Protein AF-A0A6A5SCY0-F1 (afdb_monomer_lite)

Radius of gyration: 41.81 Å; chains: 1; bounding box: 75×31×118 Å

Secondary structure (DSSP, 8-state):
-----PPPPPTTSTTHHHHHHHHHHHHHHTT-HHHHTT----HHHHHHHHHHHHHHHHHHHHHHHHHHHHHHHHHHHHHHHS-HHHHHTTTTS-HHHHHHHHHHHHHHHHHHHHHHHHHHHHHHHHTT-SSHHHHHHHHHHHHHHHTTS-----GGGG--

pLDDT: mean 72.51, std 15.25, range [34.34, 92.69]

Sequence (160 aa):
TDISAVPQLSKDGSNLWRWENAFKLYAQANAFDQILRGIWESITRILQDNDQTEREYARNNKEYQQWQAAEAALKLAILNTVPKDLYEGIMELSVADQFISVLSRFRDQGVTEECTVWANFFKLRASHCVTTATFTDQFKAGLAKVDKMECMMSAKCKVY

Organism: NCBI:txid706981

Structure (mmCIF, N/CA/C/O backbone):
data_AF-A0A6A5SCY0-F1
#
_entry.id   AF-A0A6A5SCY0-F1
#
loop_
_atom_site.group_PDB
_atom_site.id
_atom_site.type_symbol
_atom_site.label_atom_id
_atom_site.label_alt_id
_atom_site.label_comp_id
_atom_site.label_asym_id
_atom_site.label_entity_id
_atom_site.label_seq_id
_atom_site.pdbx_PDB_ins_code
_atom_site.Cartn_x
_atom_site.Cartn_y
_atom_site.Cartn_z
_atom_site.occupancy
_atom_site.B_iso_or_equiv
_atom_site.auth_seq_id
_atom_site.auth_comp_id
_atom_site.auth_asym_id
_atom_site.auth_atom_id
_atom_site.pdbx_PDB_model_num
ATOM 1 N N . THR A 1 1 ? 21.317 7.532 -61.728 1.00 39.16 1 THR A N 1
ATOM 2 C CA . THR A 1 1 ? 21.920 8.851 -61.454 1.00 39.16 1 THR A CA 1
ATOM 3 C C . THR A 1 1 ? 22.951 8.656 -60.364 1.00 39.16 1 THR A C 1
ATOM 5 O O . THR A 1 1 ? 22.674 7.893 -59.451 1.00 39.16 1 THR A O 1
ATOM 8 N N . ASP A 1 2 ? 24.143 9.212 -60.557 1.00 39.66 2 ASP A N 1
ATOM 9 C CA . ASP A 1 2 ? 25.412 8.965 -59.853 1.00 39.66 2 ASP A CA 1
ATOM 10 C C . ASP A 1 2 ? 25.374 8.560 -58.367 1.00 39.66 2 ASP A C 1
ATOM 12 O O . ASP A 1 2 ? 24.825 9.268 -57.530 1.00 39.66 2 ASP A O 1
ATOM 16 N N . ILE A 1 3 ? 26.109 7.492 -58.030 1.00 51.41 3 ILE A N 1
ATOM 17 C CA . ILE A 1 3 ? 26.533 7.132 -56.655 1.00 51.41 3 ILE A CA 1
ATOM 18 C C . ILE A 1 3 ? 27.881 7.827 -56.316 1.00 51.41 3 ILE A C 1
ATOM 20 O O . ILE A 1 3 ? 28.574 7.498 -55.360 1.00 51.41 3 ILE A O 1
ATOM 24 N N . SER A 1 4 ? 28.314 8.798 -57.117 1.00 49.72 4 SER A N 1
ATOM 25 C CA . SER A 1 4 ? 29.728 9.158 -57.235 1.00 49.72 4 SER A CA 1
ATOM 26 C C . SER A 1 4 ? 30.008 10.596 -56.811 1.00 49.72 4 SER A C 1
ATOM 28 O O . SER A 1 4 ? 30.142 11.489 -57.641 1.00 49.72 4 SER A O 1
ATOM 30 N N . ALA A 1 5 ? 30.114 10.810 -55.502 1.00 56.22 5 ALA A N 1
ATOM 31 C CA . ALA A 1 5 ? 31.170 11.642 -54.922 1.00 56.22 5 ALA A CA 1
ATOM 32 C C . ALA A 1 5 ? 31.080 11.556 -53.396 1.00 56.22 5 ALA A C 1
ATOM 34 O O . ALA A 1 5 ? 30.562 12.456 -52.735 1.00 56.22 5 ALA A O 1
ATOM 35 N N . VAL A 1 6 ? 31.607 10.474 -52.815 1.00 57.38 6 VAL A N 1
ATOM 36 C CA . VAL A 1 6 ? 32.004 10.529 -51.402 1.00 57.38 6 VAL A CA 1
ATOM 37 C C . VAL A 1 6 ? 33.051 11.648 -51.309 1.00 57.38 6 VAL A C 1
ATOM 39 O O . VAL A 1 6 ? 34.074 11.559 -51.996 1.00 57.38 6 VAL A O 1
ATOM 42 N N . PRO A 1 7 ? 32.805 12.737 -50.555 1.00 61.31 7 PRO A N 1
ATOM 43 C CA . PRO A 1 7 ? 33.731 13.861 -50.504 1.00 61.31 7 PRO A CA 1
ATOM 44 C C . PRO A 1 7 ? 35.105 13.368 -50.048 1.00 61.31 7 PRO A C 1
ATOM 46 O O . PRO A 1 7 ? 35.170 12.594 -49.100 1.00 61.31 7 PRO A O 1
ATOM 49 N N . GLN A 1 8 ? 36.205 13.806 -50.676 1.00 73.81 8 GLN A N 1
ATOM 50 C CA . GLN A 1 8 ? 37.539 13.445 -50.181 1.00 73.81 8 GLN A CA 1
ATOM 51 C C . GLN A 1 8 ? 37.675 13.871 -48.716 1.00 73.81 8 GLN A C 1
ATOM 53 O O . GLN A 1 8 ? 37.519 15.053 -48.389 1.00 73.81 8 GLN A O 1
ATOM 58 N N . LEU A 1 9 ? 37.927 12.886 -47.857 1.00 82.00 9 LEU A N 1
ATOM 59 C CA . LEU A 1 9 ? 37.998 13.017 -46.410 1.00 82.00 9 LEU A CA 1
ATOM 60 C C . LEU A 1 9 ? 39.452 13.248 -45.998 1.00 82.00 9 LEU A C 1
ATOM 62 O O . LEU A 1 9 ? 40.335 12.472 -46.366 1.00 82.00 9 LEU A O 1
ATOM 66 N N . SER A 1 10 ? 39.708 14.327 -45.260 1.00 84.50 10 SER A N 1
ATOM 67 C CA . SER A 1 10 ? 41.058 14.663 -44.827 1.00 84.50 10 SER A CA 1
ATOM 68 C C . SER A 1 10 ? 41.322 14.050 -43.459 1.00 84.50 10 SER A C 1
ATOM 70 O O . SER A 1 10 ? 40.508 14.185 -42.544 1.00 84.50 10 SER A O 1
ATOM 72 N N . LYS A 1 11 ? 42.457 13.360 -43.318 1.00 82.44 11 LYS A N 1
ATOM 73 C CA . LYS A 1 11 ? 42.832 12.649 -42.082 1.00 82.44 11 LYS A CA 1
ATOM 74 C C . LYS A 1 11 ? 43.223 13.587 -40.939 1.00 82.44 11 LYS A C 1
ATOM 76 O O . LYS A 1 11 ? 43.222 13.166 -39.791 1.00 82.44 11 LYS A O 1
ATOM 81 N N . ASP A 1 12 ? 43.549 14.835 -41.255 1.00 86.44 12 ASP A N 1
ATOM 82 C CA . ASP A 1 12 ? 43.871 15.888 -40.287 1.00 86.44 12 ASP A CA 1
ATOM 83 C C . ASP A 1 12 ? 42.621 16.532 -39.653 1.00 86.44 12 ASP A C 1
ATOM 85 O O . ASP A 1 12 ? 42.746 17.406 -38.802 1.00 86.44 12 ASP A O 1
ATOM 89 N N . GLY A 1 13 ? 41.413 16.122 -40.067 1.00 75.75 13 GLY A N 1
ATOM 90 C CA . GLY A 1 13 ? 40.151 16.644 -39.538 1.00 75.75 13 GLY A CA 1
ATOM 91 C C . GLY A 1 13 ? 39.772 18.042 -40.038 1.00 75.75 13 GLY A C 1
ATOM 92 O O . GLY A 1 13 ? 38.724 18.558 -39.650 1.00 75.75 13 GLY A O 1
ATOM 93 N N . SER A 1 14 ? 40.556 18.639 -40.944 1.00 85.25 14 SER A N 1
ATOM 94 C CA . SER A 1 14 ? 40.324 19.988 -41.494 1.00 85.25 14 SER A CA 1
ATOM 95 C C . SER A 1 14 ? 38.981 20.143 -42.222 1.00 85.25 14 SER A C 1
ATOM 97 O O . SER A 1 14 ? 38.486 21.254 -42.407 1.00 85.25 14 SER A O 1
ATOM 99 N N . ASN A 1 15 ? 38.351 19.031 -42.610 1.00 87.06 15 ASN A N 1
ATOM 100 C CA . ASN A 1 15 ? 37.057 18.993 -43.279 1.00 87.06 15 ASN A CA 1
ATOM 101 C C . ASN A 1 15 ? 35.981 18.231 -42.484 1.00 87.06 15 ASN A C 1
ATOM 103 O O . ASN A 1 15 ? 35.222 17.449 -43.055 1.00 87.06 15 ASN A O 1
ATOM 107 N N . LEU A 1 16 ? 35.884 18.493 -41.176 1.00 84.06 16 LEU A N 1
ATOM 108 C CA . LEU A 1 16 ? 34.913 17.884 -40.252 1.00 84.06 16 LEU A CA 1
ATOM 109 C C . LEU A 1 16 ? 33.471 17.816 -40.795 1.00 84.06 16 LEU A C 1
ATOM 111 O O . LEU A 1 16 ? 32.831 16.774 -40.705 1.00 84.06 16 LEU A O 1
ATOM 115 N N . TRP A 1 17 ? 32.971 18.882 -41.428 1.00 83.62 17 TRP A N 1
ATOM 116 C CA . TRP A 1 17 ? 31.617 18.900 -42.004 1.00 83.62 17 TRP A CA 1
ATOM 117 C C . TRP A 1 17 ? 31.421 17.857 -43.124 1.00 83.62 17 TRP A C 1
ATOM 119 O O . TRP A 1 17 ? 30.324 17.327 -43.301 1.00 83.62 17 TRP A O 1
ATOM 129 N N . ARG A 1 18 ? 32.483 17.527 -43.880 1.00 85.19 18 ARG A N 1
ATOM 130 C CA . ARG A 1 18 ? 32.457 16.460 -44.897 1.00 85.19 18 ARG A CA 1
ATOM 131 C C . ARG A 1 18 ? 32.403 15.085 -44.247 1.00 85.19 18 ARG A C 1
ATOM 133 O O . ARG A 1 18 ? 31.678 14.228 -44.741 1.00 85.19 18 ARG A O 1
ATOM 140 N N . TRP A 1 19 ? 33.130 14.897 -43.146 1.00 86.31 19 TRP A N 1
ATOM 141 C CA . TRP A 1 19 ? 33.067 13.677 -42.342 1.00 86.31 19 TRP A CA 1
ATOM 142 C C . TRP A 1 19 ? 31.669 13.461 -41.761 1.00 86.31 19 TRP A C 1
ATOM 144 O O . TRP A 1 19 ? 31.101 12.387 -41.931 1.00 86.31 19 TRP A O 1
ATOM 154 N N . GLU A 1 20 ? 31.077 14.491 -41.154 1.00 86.56 20 GLU A N 1
ATOM 155 C CA . GLU A 1 20 ? 29.721 14.421 -40.599 1.00 86.56 20 GLU A CA 1
ATOM 156 C C . GLU A 1 20 ? 28.682 14.052 -41.671 1.00 86.56 20 GLU A C 1
ATOM 158 O O . GLU A 1 20 ? 27.877 13.138 -41.475 1.00 86.56 20 GLU A O 1
ATOM 163 N N . ASN A 1 21 ? 28.734 14.705 -42.838 1.00 86.06 21 ASN A N 1
ATOM 164 C CA . ASN A 1 21 ? 27.844 14.390 -43.957 1.00 86.06 21 ASN A CA 1
ATOM 165 C C . ASN A 1 21 ? 28.065 12.975 -44.507 1.00 86.06 21 ASN A C 1
ATOM 167 O O . ASN A 1 21 ? 27.091 12.290 -44.813 1.00 86.06 21 ASN A O 1
ATOM 171 N N . ALA A 1 22 ? 29.315 12.511 -44.605 1.00 86.62 22 ALA A N 1
ATOM 172 C CA . ALA A 1 22 ? 29.618 11.155 -45.055 1.00 86.62 22 ALA A CA 1
ATOM 173 C C . ALA A 1 22 ? 29.040 10.095 -44.103 1.00 86.62 22 ALA A C 1
ATOM 175 O O . ALA A 1 22 ? 28.409 9.145 -44.565 1.00 86.62 22 ALA A O 1
ATOM 176 N N . PHE A 1 23 ? 29.174 10.281 -42.783 1.00 87.94 23 PHE A N 1
ATOM 177 C CA . PHE A 1 23 ? 28.575 9.379 -41.796 1.00 87.94 23 PHE A CA 1
ATOM 178 C C . PHE A 1 23 ? 27.045 9.390 -41.852 1.00 87.94 23 PHE A C 1
ATOM 180 O O . PHE A 1 23 ? 26.433 8.323 -41.825 1.00 87.94 23 PHE A O 1
ATOM 187 N N . LYS A 1 24 ? 26.420 10.567 -41.994 1.00 87.00 24 LYS A N 1
ATOM 188 C CA . LYS A 1 24 ? 24.960 10.689 -42.148 1.00 87.00 24 LYS A CA 1
ATOM 189 C C . LYS A 1 24 ? 24.454 9.967 -43.397 1.00 87.00 24 LYS A C 1
ATOM 191 O O . LYS A 1 24 ? 23.508 9.191 -43.292 1.00 87.00 24 LYS A O 1
ATOM 196 N N . LEU A 1 25 ? 25.098 10.170 -44.548 1.00 86.44 25 LEU A N 1
ATOM 197 C CA . LEU A 1 25 ? 24.735 9.504 -45.804 1.00 86.44 25 LEU A CA 1
ATOM 198 C C . LEU A 1 25 ? 24.918 7.985 -45.717 1.00 86.44 25 LEU A C 1
ATOM 200 O O . LEU A 1 25 ? 24.038 7.240 -46.140 1.00 86.44 25 LEU A O 1
ATOM 204 N N . TYR A 1 26 ? 26.022 7.518 -45.127 1.00 86.75 26 TYR A N 1
ATOM 205 C CA . TYR A 1 26 ? 26.268 6.090 -44.921 1.00 86.75 26 TYR A CA 1
ATOM 206 C C . TYR A 1 26 ? 25.219 5.457 -44.000 1.00 86.75 26 TYR A C 1
ATOM 208 O O . TYR A 1 26 ? 24.673 4.400 -44.315 1.00 86.75 26 TYR A O 1
ATOM 216 N N . ALA A 1 27 ? 24.900 6.109 -42.880 1.00 86.38 27 ALA A N 1
ATOM 217 C CA . ALA A 1 27 ? 23.894 5.618 -41.948 1.00 86.38 27 ALA A CA 1
ATOM 218 C C . ALA A 1 27 ? 22.492 5.610 -42.575 1.00 86.38 27 ALA A C 1
ATOM 220 O O . ALA A 1 27 ? 21.772 4.632 -42.416 1.00 86.38 27 ALA A O 1
ATOM 221 N N . GLN A 1 28 ? 22.122 6.638 -43.346 1.00 85.25 28 GLN A N 1
ATOM 222 C CA . GLN A 1 28 ? 20.855 6.677 -44.086 1.00 85.25 28 GLN A CA 1
ATOM 223 C C . GLN A 1 28 ? 20.766 5.573 -45.145 1.00 85.25 28 GLN A C 1
ATOM 225 O O . GLN A 1 28 ? 19.753 4.883 -45.216 1.00 85.25 28 GLN A O 1
ATOM 230 N N . ALA A 1 29 ? 21.831 5.362 -45.926 1.00 87.19 29 ALA A N 1
ATOM 231 C CA . ALA A 1 29 ? 21.879 4.316 -46.949 1.00 87.19 29 ALA A CA 1
ATOM 232 C C . ALA A 1 29 ? 21.725 2.899 -46.367 1.00 87.19 29 ALA A C 1
ATOM 234 O O . ALA A 1 29 ? 21.232 2.009 -47.054 1.00 87.19 29 ALA A O 1
ATOM 235 N N . ASN A 1 30 ? 22.114 2.702 -45.103 1.00 87.75 30 ASN A N 1
ATOM 236 C CA . ASN A 1 30 ? 21.991 1.433 -44.382 1.00 87.75 30 ASN A CA 1
ATOM 237 C C . ASN A 1 30 ? 20.839 1.417 -43.356 1.00 87.75 30 ASN A C 1
ATOM 239 O O . ASN A 1 30 ? 20.754 0.488 -42.562 1.00 87.75 30 ASN A O 1
ATOM 243 N N . ALA A 1 31 ? 19.961 2.428 -43.352 1.00 82.62 31 ALA A N 1
ATOM 244 C CA . ALA A 1 31 ? 18.838 2.567 -42.414 1.00 82.62 31 ALA A CA 1
ATOM 245 C C . ALA A 1 31 ? 19.217 2.558 -40.910 1.00 82.62 31 ALA A C 1
ATOM 247 O O . ALA A 1 31 ? 18.418 2.172 -40.060 1.00 82.62 31 ALA A O 1
ATOM 248 N N . PHE A 1 32 ? 20.422 3.021 -40.567 1.00 85.75 32 PHE A N 1
ATOM 249 C CA . PHE A 1 32 ? 20.938 3.127 -39.194 1.00 85.75 32 PHE A CA 1
ATOM 250 C C . PHE A 1 32 ? 21.093 4.580 -38.716 1.00 85.75 32 PHE A C 1
ATOM 252 O O . PHE A 1 32 ? 21.825 4.855 -37.765 1.00 85.75 32 PHE A O 1
ATOM 259 N N . ASP A 1 33 ? 20.434 5.546 -39.362 1.00 84.31 33 ASP A N 1
ATOM 260 C CA . ASP A 1 33 ? 20.549 6.971 -39.018 1.00 84.31 33 ASP A CA 1
ATOM 261 C C . ASP A 1 33 ? 20.115 7.271 -37.572 1.00 84.31 33 ASP A C 1
ATOM 263 O O . ASP A 1 33 ? 20.648 8.175 -36.929 1.00 84.31 33 ASP A O 1
ATOM 267 N N . GLN A 1 34 ? 19.211 6.458 -37.030 1.00 82.25 34 GLN A N 1
ATOM 268 C CA . GLN A 1 34 ? 18.786 6.506 -35.634 1.00 82.25 34 GLN A CA 1
ATOM 269 C C . GLN A 1 34 ? 19.929 6.244 -34.635 1.00 82.25 34 GLN A C 1
ATOM 271 O O . GLN A 1 34 ? 19.893 6.806 -33.540 1.00 82.25 34 GLN A O 1
ATOM 276 N N . ILE A 1 35 ? 20.959 5.461 -34.998 1.00 85.06 35 ILE A N 1
ATOM 277 C CA . ILE A 1 35 ? 22.150 5.245 -34.152 1.00 85.06 35 ILE A CA 1
ATOM 278 C C . ILE A 1 35 ? 22.897 6.568 -33.971 1.00 85.06 35 ILE A C 1
ATOM 280 O O . ILE A 1 35 ? 23.227 6.946 -32.850 1.00 85.06 35 ILE A O 1
ATOM 284 N N . LEU A 1 36 ? 23.101 7.318 -35.059 1.00 84.75 36 LEU A N 1
ATOM 285 C CA . LEU A 1 36 ? 23.774 8.622 -35.012 1.00 84.75 36 LEU A CA 1
ATOM 286 C C . LEU A 1 36 ? 22.951 9.686 -34.273 1.00 84.75 36 LEU A C 1
ATOM 288 O O . LEU A 1 36 ? 23.518 10.625 -33.723 1.00 84.75 36 LEU A O 1
ATOM 292 N N . ARG A 1 37 ? 21.621 9.543 -34.253 1.00 82.31 37 ARG A N 1
ATOM 293 C CA . ARG A 1 37 ? 20.713 10.406 -33.481 1.00 82.31 37 ARG A CA 1
ATOM 294 C C . ARG A 1 37 ? 20.621 10.012 -32.001 1.00 82.31 37 ARG A C 1
ATOM 296 O O . ARG A 1 37 ? 19.964 10.721 -31.248 1.00 82.31 37 ARG A O 1
ATOM 303 N N . GLY A 1 38 ? 21.228 8.893 -31.594 1.00 76.75 38 GLY A N 1
ATOM 304 C CA . GLY A 1 38 ? 21.110 8.350 -30.237 1.00 76.75 38 GLY A CA 1
ATOM 305 C C . GLY A 1 38 ? 19.714 7.817 -29.894 1.00 76.75 38 GLY A C 1
ATOM 306 O O . GLY A 1 38 ? 19.402 7.656 -28.722 1.00 76.75 38 GLY A O 1
ATOM 307 N N . ILE A 1 39 ? 18.872 7.575 -30.904 1.00 78.75 39 ILE A N 1
ATOM 308 C CA . ILE A 1 39 ? 17.488 7.090 -30.752 1.00 78.75 39 ILE A CA 1
ATOM 309 C C . ILE A 1 39 ? 17.437 5.560 -30.861 1.00 78.75 39 ILE A C 1
ATOM 311 O O . ILE A 1 39 ? 16.505 4.923 -30.384 1.00 78.75 39 ILE A O 1
ATOM 315 N N . TRP A 1 40 ? 18.445 4.953 -31.489 1.00 77.31 40 TRP A N 1
ATOM 316 C CA . TRP A 1 40 ? 18.515 3.506 -31.625 1.00 77.31 40 TRP A CA 1
ATOM 317 C C . TRP A 1 40 ? 19.036 2.864 -30.341 1.00 77.31 40 TRP A C 1
ATOM 319 O O . TRP A 1 40 ? 20.233 2.901 -30.040 1.00 77.31 40 TRP A O 1
ATOM 329 N N . GLU A 1 41 ? 18.137 2.236 -29.600 1.00 76.75 41 GLU A N 1
ATOM 330 C CA . GLU A 1 41 ? 18.496 1.405 -28.461 1.00 76.75 41 GLU A CA 1
ATOM 331 C C . GLU A 1 41 ? 18.934 0.011 -28.924 1.00 76.75 41 GLU A C 1
ATOM 333 O O . GLU A 1 41 ? 18.390 -0.578 -29.859 1.00 76.75 41 GLU A O 1
ATOM 338 N N . SER A 1 42 ? 19.963 -0.535 -28.275 1.00 79.19 42 SER A N 1
ATOM 339 C CA . SER A 1 42 ? 20.395 -1.910 -28.528 1.00 79.19 42 SER A CA 1
ATOM 340 C C . SER A 1 42 ? 19.287 -2.882 -28.117 1.00 79.19 42 SER A C 1
ATOM 342 O O . SER A 1 42 ? 18.807 -2.812 -26.987 1.00 79.19 42 SER A O 1
ATOM 344 N N . ILE A 1 43 ? 18.931 -3.832 -28.989 1.00 76.69 43 ILE A N 1
ATOM 345 C CA . ILE A 1 43 ? 17.919 -4.869 -28.708 1.00 76.69 43 ILE A CA 1
ATOM 346 C C . ILE A 1 43 ? 18.221 -5.593 -27.389 1.00 76.69 43 ILE A C 1
ATOM 348 O O . ILE A 1 43 ? 17.317 -5.851 -26.602 1.00 76.69 43 ILE A O 1
ATOM 352 N N . THR A 1 44 ? 19.496 -5.866 -27.101 1.00 76.75 44 THR A N 1
ATOM 353 C CA . THR A 1 44 ? 19.912 -6.508 -25.846 1.00 76.75 44 THR A CA 1
ATOM 354 C C . THR A 1 44 ? 19.539 -5.676 -24.621 1.00 76.75 44 THR A C 1
ATOM 356 O O . THR A 1 44 ? 19.142 -6.240 -23.607 1.00 76.75 44 THR A O 1
ATOM 359 N N . ARG A 1 45 ? 19.639 -4.346 -24.720 1.00 81.25 45 ARG A N 1
ATOM 360 C CA . ARG A 1 45 ? 19.270 -3.424 -23.643 1.00 81.25 45 ARG A CA 1
ATOM 361 C C . ARG A 1 45 ? 17.755 -3.407 -23.439 1.00 81.25 45 ARG A C 1
ATOM 363 O O . ARG A 1 45 ? 17.310 -3.599 -22.320 1.00 81.25 45 ARG A O 1
ATOM 370 N N . ILE A 1 46 ? 16.981 -3.311 -24.524 1.00 82.94 46 ILE A N 1
ATOM 371 C CA . ILE A 1 46 ? 15.509 -3.362 -24.475 1.00 82.94 46 ILE A CA 1
ATOM 372 C C . ILE A 1 46 ? 15.026 -4.664 -23.819 1.00 82.94 46 ILE A C 1
ATOM 374 O O . ILE A 1 46 ? 14.136 -4.649 -22.976 1.00 82.94 46 ILE A O 1
ATOM 378 N N . LEU A 1 47 ? 15.618 -5.807 -24.182 1.00 83.81 47 LEU A N 1
ATOM 379 C CA . LEU A 1 47 ? 15.243 -7.102 -23.606 1.00 83.81 47 LEU A CA 1
ATOM 380 C C . LEU A 1 47 ? 15.568 -7.201 -22.110 1.00 83.81 47 LEU A C 1
ATOM 382 O O . LEU A 1 47 ? 14.781 -7.774 -21.362 1.00 83.81 47 LEU A O 1
ATOM 386 N N . GLN A 1 48 ? 16.704 -6.650 -21.674 1.00 84.00 48 GLN A N 1
ATOM 387 C CA . GLN A 1 48 ? 17.068 -6.596 -20.255 1.00 84.00 48 GLN A CA 1
ATOM 388 C C . GLN A 1 48 ? 16.118 -5.693 -19.464 1.00 84.00 48 GLN A C 1
ATOM 390 O O . GLN A 1 48 ? 15.635 -6.099 -18.408 1.00 84.00 48 GLN A O 1
ATOM 395 N N . ASP A 1 49 ? 15.809 -4.512 -19.999 1.00 85.88 49 ASP A N 1
ATOM 396 C CA . ASP A 1 49 ? 14.899 -3.557 -19.367 1.00 85.88 49 ASP A CA 1
ATOM 397 C C . ASP A 1 49 ? 13.477 -4.141 -19.268 1.00 85.88 49 ASP A C 1
ATOM 399 O O . ASP A 1 49 ? 12.828 -4.030 -18.224 1.00 85.88 49 ASP A O 1
ATOM 403 N N . ASN A 1 50 ? 13.013 -4.851 -20.303 1.00 89.25 50 ASN A N 1
ATOM 404 C CA . ASN A 1 50 ? 11.724 -5.548 -20.294 1.00 89.25 50 ASN A CA 1
ATOM 405 C C . ASN A 1 50 ? 11.681 -6.684 -19.260 1.00 89.25 50 ASN A C 1
ATOM 407 O O . ASN A 1 50 ? 10.727 -6.756 -18.492 1.00 89.25 50 ASN A O 1
ATOM 411 N N . ASP A 1 51 ? 12.707 -7.541 -19.191 1.00 91.31 51 ASP A N 1
ATOM 412 C CA . ASP A 1 51 ? 12.781 -8.628 -18.196 1.00 91.31 51 ASP A CA 1
ATOM 413 C C . ASP A 1 51 ? 12.805 -8.080 -16.761 1.00 91.31 51 ASP A C 1
ATOM 415 O O . ASP A 1 51 ? 12.126 -8.602 -15.873 1.00 91.31 51 ASP A O 1
ATOM 419 N N . GLN A 1 52 ? 13.530 -6.985 -16.518 1.00 88.81 52 GLN A N 1
ATOM 420 C CA . GLN A 1 52 ? 13.500 -6.315 -15.221 1.00 88.81 52 GLN A CA 1
ATOM 421 C C . GLN A 1 52 ? 12.099 -5.774 -14.901 1.00 88.81 52 GLN A C 1
ATOM 423 O O . GLN A 1 52 ? 11.565 -6.035 -13.820 1.00 88.81 52 GLN A O 1
ATOM 428 N N . THR A 1 53 ? 11.487 -5.083 -15.858 1.00 90.06 53 THR A N 1
ATOM 429 C CA . THR A 1 53 ? 10.147 -4.502 -15.731 1.00 90.06 53 THR A CA 1
ATOM 430 C C . THR A 1 53 ? 9.094 -5.577 -15.440 1.00 90.06 53 THR A C 1
ATOM 432 O O . THR A 1 53 ? 8.284 -5.435 -14.524 1.00 90.06 53 THR A O 1
ATOM 435 N N . GLU A 1 54 ? 9.131 -6.705 -16.151 1.00 91.81 54 GLU A N 1
ATOM 436 C CA . GLU A 1 54 ? 8.226 -7.838 -15.930 1.00 91.81 54 GLU A CA 1
ATOM 437 C C . GLU A 1 54 ? 8.369 -8.431 -14.523 1.00 91.81 54 GLU A C 1
ATOM 439 O O . GLU A 1 54 ? 7.368 -8.727 -13.862 1.00 91.81 54 GLU A O 1
ATOM 444 N N . ARG A 1 55 ? 9.602 -8.570 -14.020 1.00 91.19 55 ARG A N 1
ATOM 445 C CA . ARG A 1 55 ? 9.852 -9.059 -12.654 1.00 91.19 55 ARG A CA 1
ATOM 446 C C . ARG A 1 55 ? 9.325 -8.103 -11.593 1.00 91.19 55 ARG A C 1
ATOM 448 O O . ARG A 1 55 ? 8.797 -8.559 -10.576 1.00 91.19 55 ARG A O 1
ATOM 455 N N . GLU A 1 56 ? 9.476 -6.802 -11.809 1.00 91.62 56 GLU A N 1
ATOM 456 C CA . GLU A 1 56 ? 8.941 -5.770 -10.921 1.00 91.62 56 GLU A CA 1
ATOM 457 C C . GLU A 1 56 ? 7.409 -5.809 -10.902 1.00 91.62 56 GLU A C 1
ATOM 459 O O . GLU A 1 56 ? 6.816 -5.895 -9.825 1.00 91.62 56 GLU A O 1
ATOM 464 N N . TYR A 1 57 ? 6.757 -5.886 -12.067 1.00 90.88 57 TYR A N 1
ATOM 465 C CA . TYR A 1 57 ? 5.304 -6.058 -12.146 1.00 90.88 57 TYR A CA 1
ATOM 466 C C . TYR A 1 57 ? 4.825 -7.333 -11.452 1.00 90.88 57 TYR A C 1
ATOM 468 O O . TYR A 1 57 ? 3.858 -7.294 -10.689 1.00 90.88 57 TYR A O 1
ATOM 476 N N . ALA A 1 58 ? 5.505 -8.462 -11.665 1.00 91.44 58 ALA A N 1
ATOM 477 C CA . ALA A 1 58 ? 5.152 -9.723 -11.024 1.00 91.44 58 ALA A CA 1
ATOM 478 C C . ALA A 1 58 ? 5.267 -9.647 -9.492 1.00 91.44 58 ALA A C 1
ATOM 480 O O . ALA A 1 58 ? 4.441 -10.225 -8.781 1.00 91.44 58 ALA A O 1
ATOM 481 N N . ARG A 1 59 ? 6.272 -8.931 -8.973 1.00 90.88 59 ARG A N 1
ATOM 482 C CA . ARG A 1 59 ? 6.442 -8.694 -7.534 1.00 90.88 59 ARG A CA 1
ATOM 483 C C . ARG A 1 59 ? 5.336 -7.800 -6.982 1.00 90.88 59 ARG A C 1
ATOM 485 O O . ARG A 1 59 ? 4.649 -8.211 -6.051 1.00 90.88 59 ARG A O 1
ATOM 492 N N . ASN A 1 60 ? 5.114 -6.646 -7.604 1.00 91.25 60 ASN A N 1
ATOM 493 C CA . ASN A 1 60 ? 4.105 -5.681 -7.171 1.00 91.25 60 ASN A CA 1
ATOM 494 C C . ASN A 1 60 ? 2.698 -6.292 -7.201 1.00 91.25 60 ASN A C 1
ATOM 496 O O . ASN A 1 60 ? 1.903 -6.078 -6.292 1.00 91.25 60 ASN A O 1
ATOM 500 N N . ASN A 1 61 ? 2.398 -7.120 -8.206 1.00 92.69 61 ASN A N 1
ATOM 501 C CA . ASN A 1 61 ? 1.121 -7.822 -8.289 1.00 92.69 61 ASN A CA 1
ATOM 502 C C . ASN A 1 61 ? 0.937 -8.833 -7.144 1.00 92.69 61 ASN A C 1
ATOM 504 O O . ASN A 1 61 ? -0.154 -8.941 -6.590 1.00 92.69 61 ASN A O 1
ATOM 508 N N . LYS A 1 62 ? 1.997 -9.550 -6.742 1.00 90.69 62 LYS A N 1
ATOM 509 C CA . LYS A 1 62 ? 1.939 -10.447 -5.575 1.00 90.69 62 LYS A CA 1
ATOM 510 C C . LYS A 1 62 ? 1.700 -9.677 -4.279 1.00 90.69 62 LYS A C 1
ATOM 512 O O . LYS A 1 62 ? 0.873 -10.101 -3.478 1.00 90.69 62 LYS A O 1
ATOM 517 N N . GLU A 1 63 ? 2.395 -8.562 -4.079 1.00 88.69 63 GLU A N 1
ATOM 518 C CA . GLU A 1 63 ? 2.199 -7.702 -2.906 1.00 88.69 63 GLU A CA 1
ATOM 519 C C . GLU A 1 63 ? 0.773 -7.142 -2.861 1.00 88.69 63 GLU A C 1
ATOM 521 O O . GLU A 1 63 ? 0.119 -7.186 -1.821 1.00 88.69 63 GLU A O 1
ATOM 526 N N . TYR A 1 64 ? 0.244 -6.712 -4.008 1.00 87.38 64 TYR A N 1
ATOM 527 C CA . TYR A 1 64 ? -1.132 -6.241 -4.121 1.00 87.38 64 TYR A CA 1
ATOM 528 C C . TYR A 1 64 ? -2.158 -7.336 -3.795 1.00 87.38 64 TYR A C 1
ATOM 530 O O . TYR A 1 64 ? -3.101 -7.095 -3.043 1.00 87.38 64 TYR A O 1
ATOM 538 N N . GLN A 1 65 ? -1.956 -8.561 -4.291 1.00 88.62 65 GLN A N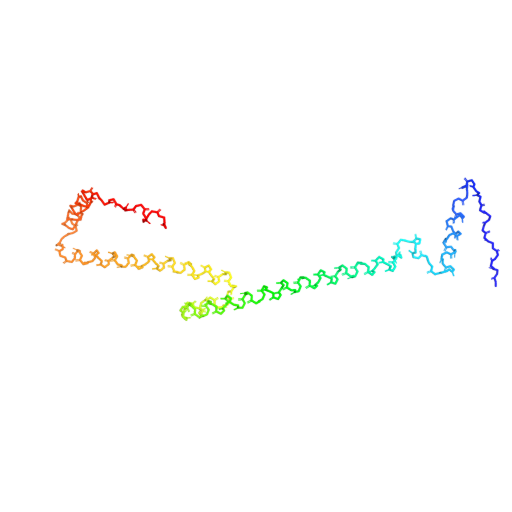 1
ATOM 539 C CA . GLN A 1 65 ? -2.809 -9.707 -3.954 1.00 88.62 65 GLN A CA 1
ATOM 540 C C . GLN A 1 65 ? -2.771 -10.035 -2.457 1.00 88.62 65 GLN A C 1
ATOM 542 O O . GLN A 1 65 ? -3.810 -10.311 -1.857 1.00 88.62 65 GLN A O 1
ATOM 547 N N . GLN A 1 66 ? -1.589 -9.985 -1.837 1.00 88.62 66 GLN A N 1
ATOM 548 C CA . GLN A 1 66 ? -1.444 -10.187 -0.394 1.00 88.62 66 GLN A CA 1
ATOM 549 C C . GLN A 1 66 ? -2.162 -9.096 0.402 1.00 88.62 66 GLN A C 1
ATOM 551 O O . GLN A 1 66 ? -2.869 -9.406 1.361 1.00 88.62 66 GLN A O 1
ATOM 556 N N . TRP A 1 67 ? -2.024 -7.837 -0.015 1.00 90.38 67 TRP A N 1
ATOM 557 C CA . TRP A 1 67 ? -2.721 -6.711 0.595 1.00 90.38 67 TRP A CA 1
ATOM 558 C C . TRP A 1 67 ? -4.246 -6.866 0.498 1.00 90.38 67 TRP A C 1
ATOM 560 O O . TRP A 1 67 ? -4.926 -6.749 1.514 1.00 90.38 67 TRP A O 1
ATOM 570 N N . GLN A 1 68 ? -4.781 -7.230 -0.674 1.00 89.56 68 GLN A N 1
ATOM 571 C CA . GLN A 1 68 ? -6.216 -7.487 -0.849 1.00 89.56 68 GLN A CA 1
ATOM 572 C C . GLN A 1 68 ? -6.717 -8.630 0.043 1.00 89.56 68 GLN A C 1
ATOM 574 O O . GLN A 1 68 ? -7.778 -8.521 0.661 1.00 89.56 68 GLN A O 1
ATOM 579 N N . ALA A 1 69 ? -5.960 -9.728 0.131 1.00 84.69 69 ALA A N 1
ATOM 580 C CA . ALA A 1 69 ? -6.317 -10.860 0.981 1.00 84.69 69 ALA A CA 1
ATOM 581 C C . ALA A 1 69 ? -6.346 -10.467 2.468 1.00 84.69 69 ALA A C 1
ATOM 583 O O . ALA A 1 69 ? -7.277 -10.835 3.187 1.00 84.69 69 ALA A O 1
ATOM 584 N N . ALA A 1 70 ? -5.362 -9.684 2.922 1.00 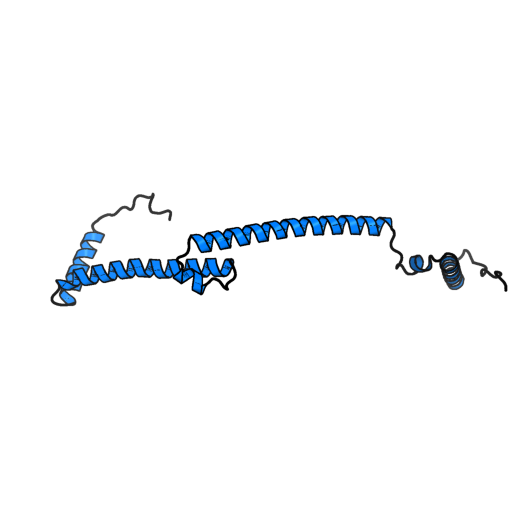78.06 70 ALA A N 1
ATOM 585 C CA . ALA A 1 70 ? -5.317 -9.163 4.285 1.00 78.06 70 ALA A CA 1
ATOM 586 C C . ALA A 1 70 ? -6.476 -8.194 4.568 1.00 78.06 70 ALA A C 1
ATOM 588 O O . ALA A 1 70 ? -7.127 -8.301 5.607 1.00 78.06 70 ALA A O 1
ATOM 589 N N . GLU A 1 71 ? -6.781 -7.289 3.635 1.00 83.31 71 GLU A N 1
ATOM 590 C CA . GLU A 1 71 ? -7.898 -6.351 3.761 1.00 83.31 71 GLU A CA 1
ATOM 591 C C . GLU A 1 71 ? -9.240 -7.093 3.883 1.00 83.31 71 GLU A C 1
ATOM 593 O O . GLU A 1 71 ? -10.037 -6.798 4.776 1.00 83.31 71 GLU A O 1
ATOM 598 N N . ALA A 1 72 ? -9.480 -8.097 3.035 1.00 81.56 72 ALA A N 1
ATOM 599 C CA . ALA A 1 72 ? -10.690 -8.913 3.087 1.00 81.56 72 ALA A CA 1
ATOM 600 C C . ALA A 1 72 ? -10.810 -9.692 4.408 1.00 81.56 72 ALA A C 1
ATOM 602 O O . ALA A 1 72 ? -11.886 -9.729 5.009 1.00 81.56 72 ALA A O 1
ATOM 603 N N . ALA A 1 73 ? -9.707 -10.272 4.894 1.00 76.31 73 ALA A N 1
ATOM 604 C CA . ALA A 1 73 ? -9.677 -10.967 6.178 1.00 76.31 73 ALA A CA 1
ATOM 605 C C . ALA A 1 73 ? -10.014 -10.027 7.348 1.00 76.31 73 ALA A C 1
ATOM 607 O O . ALA A 1 73 ? -10.790 -10.397 8.229 1.00 76.31 73 ALA A O 1
ATOM 608 N N . LEU A 1 74 ? -9.492 -8.796 7.335 1.00 76.69 74 LEU A N 1
ATOM 609 C CA . LEU A 1 74 ? -9.802 -7.787 8.350 1.00 76.69 74 LEU A CA 1
ATOM 610 C C . LEU A 1 74 ? -11.264 -7.329 8.284 1.00 76.69 74 LEU A C 1
ATOM 612 O O . LEU A 1 74 ? -11.910 -7.247 9.326 1.00 76.69 74 LEU A O 1
ATOM 616 N N . LYS A 1 75 ? -11.824 -7.106 7.087 1.00 82.12 75 LYS A N 1
ATOM 617 C CA . LYS A 1 75 ? -13.259 -6.797 6.922 1.00 82.12 75 LYS A CA 1
ATOM 618 C C . LYS A 1 75 ? -14.143 -7.902 7.499 1.00 82.12 75 LYS A C 1
ATOM 620 O O . LYS A 1 75 ? -15.098 -7.609 8.213 1.00 82.12 75 LYS A O 1
ATOM 625 N N . LEU A 1 76 ? -13.806 -9.167 7.237 1.00 74.75 76 LEU A N 1
ATOM 626 C CA . LEU A 1 76 ? -14.513 -10.319 7.804 1.00 74.75 76 LEU A CA 1
ATOM 627 C C . LEU A 1 76 ? -14.369 -10.392 9.327 1.00 74.75 76 LEU A C 1
ATOM 629 O O . LEU A 1 76 ? -15.342 -10.693 10.016 1.00 74.75 76 LEU A O 1
ATOM 633 N N . ALA A 1 77 ? -13.180 -10.119 9.865 1.00 73.06 77 ALA A N 1
ATOM 634 C CA . ALA A 1 77 ? -12.967 -10.087 11.308 1.00 73.06 77 ALA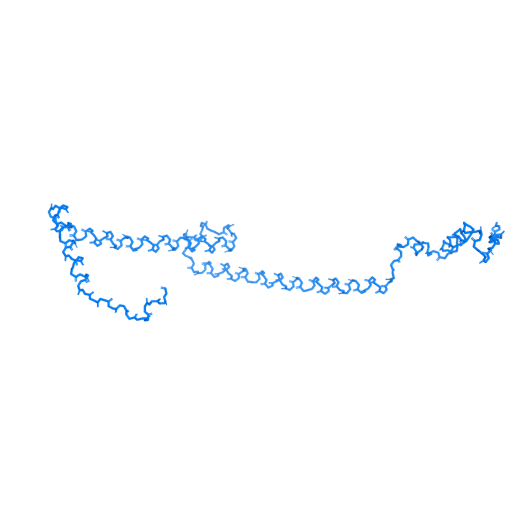 A CA 1
ATOM 635 C C . ALA A 1 77 ? -13.832 -9.006 11.970 1.00 73.06 77 ALA A C 1
ATOM 637 O O . ALA A 1 77 ? -14.522 -9.298 12.944 1.00 73.06 77 ALA A O 1
ATOM 638 N N . ILE A 1 78 ? -13.861 -7.792 11.411 1.00 71.88 78 ILE A N 1
ATOM 639 C CA . ILE A 1 78 ? -14.697 -6.687 11.899 1.00 71.88 78 ILE A CA 1
ATOM 640 C C . ILE A 1 78 ? -16.179 -7.072 11.832 1.00 71.88 78 ILE A C 1
ATOM 642 O O . ILE A 1 78 ? -16.870 -6.977 12.841 1.00 71.88 78 ILE A O 1
ATOM 646 N N . LEU A 1 79 ? -16.654 -7.587 10.694 1.00 73.56 79 LEU A N 1
ATOM 647 C CA . LEU A 1 79 ? -18.047 -8.013 10.519 1.00 73.56 79 LEU A CA 1
ATOM 648 C C . LEU A 1 79 ? -18.482 -9.069 11.551 1.00 73.56 79 LEU A C 1
ATOM 650 O O . LEU A 1 79 ? -19.607 -9.025 12.039 1.00 73.56 79 LEU A O 1
ATOM 654 N N . ASN A 1 80 ? -17.606 -10.025 11.874 1.00 68.62 80 ASN A N 1
ATOM 655 C CA . ASN A 1 80 ? -17.927 -11.123 12.789 1.00 68.62 80 ASN A CA 1
ATOM 656 C C . ASN A 1 80 ? -17.797 -10.758 14.275 1.00 68.62 80 ASN A C 1
ATOM 658 O O . ASN A 1 80 ? -18.318 -11.484 15.120 1.00 68.62 80 ASN A O 1
ATOM 662 N N . THR A 1 81 ? -17.063 -9.695 14.611 1.00 72.19 81 THR A N 1
ATOM 663 C CA . THR A 1 8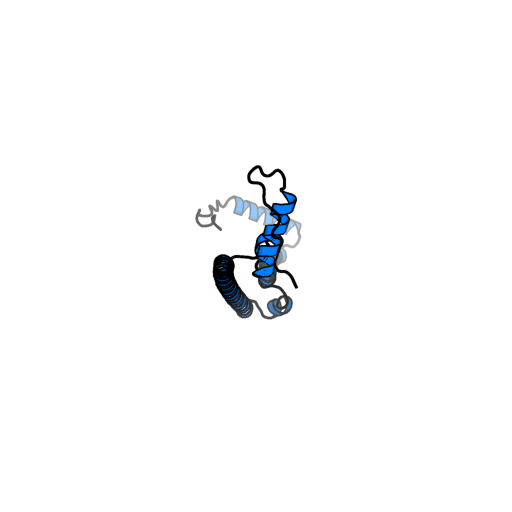1 ? -16.738 -9.349 16.008 1.00 72.19 81 THR A CA 1
ATOM 664 C C . THR A 1 81 ? -17.432 -8.086 16.496 1.00 72.19 81 THR A C 1
ATOM 666 O O . THR A 1 81 ? -17.680 -7.957 17.694 1.00 72.19 81 THR A O 1
ATOM 669 N N . VAL A 1 82 ? -17.760 -7.157 15.598 1.00 70.56 82 VAL A N 1
ATOM 670 C CA . VAL A 1 82 ? -18.396 -5.887 15.947 1.00 70.56 82 VAL A CA 1
ATOM 671 C C . VAL A 1 82 ? -19.920 -6.057 15.972 1.00 70.56 82 VAL A C 1
ATOM 673 O O . VAL A 1 82 ? -20.484 -6.630 15.038 1.00 70.56 82 VAL A O 1
ATOM 676 N N . PRO A 1 83 ? -20.614 -5.553 17.011 1.00 76.56 83 PRO A N 1
ATOM 677 C CA . PRO A 1 83 ? -22.072 -5.533 17.055 1.00 76.56 83 PRO A CA 1
ATOM 678 C C . PRO A 1 83 ? -22.687 -4.893 15.804 1.00 76.56 83 PRO A C 1
ATOM 680 O O . PRO A 1 83 ? -22.164 -3.918 15.262 1.00 76.56 83 PRO A O 1
ATOM 683 N N . LYS A 1 84 ? -23.809 -5.447 15.335 1.00 75.19 84 LYS A N 1
ATOM 684 C CA . LYS A 1 84 ? -24.416 -5.086 14.044 1.00 75.19 84 LYS A CA 1
ATOM 685 C C . LYS A 1 84 ? -24.768 -3.595 13.936 1.00 75.19 84 LYS A C 1
ATOM 687 O O . LYS A 1 84 ? -24.546 -2.988 12.896 1.00 75.19 84 LYS A O 1
ATOM 692 N N . ASP A 1 85 ? -25.262 -3.012 15.020 1.00 79.75 85 ASP A N 1
ATOM 693 C CA . ASP A 1 85 ? -25.604 -1.592 15.151 1.00 79.75 85 ASP A CA 1
ATOM 694 C C . ASP A 1 85 ? -24.386 -0.665 15.001 1.00 79.75 85 ASP A C 1
ATOM 696 O O . ASP A 1 85 ? -24.483 0.420 14.430 1.00 79.75 85 ASP A O 1
ATOM 700 N N . LEU A 1 86 ? -23.221 -1.103 15.480 1.00 76.88 86 LEU A N 1
ATOM 701 C CA . LEU A 1 86 ? -21.951 -0.401 15.302 1.00 76.88 86 LEU A CA 1
ATOM 702 C C . LEU A 1 86 ? -21.410 -0.573 13.882 1.00 76.88 86 LEU A C 1
ATOM 704 O O . LEU A 1 86 ? -20.910 0.389 13.301 1.00 76.88 86 LEU A O 1
ATOM 708 N N . TYR A 1 87 ? -21.532 -1.778 13.326 1.00 79.69 87 TYR A N 1
ATOM 709 C CA . TYR A 1 87 ? -21.052 -2.101 11.987 1.00 79.69 87 TYR A CA 1
ATOM 710 C C . TYR A 1 87 ? -21.763 -1.287 10.891 1.00 79.69 87 TYR A C 1
ATOM 712 O O . TYR A 1 87 ? -21.104 -0.747 10.003 1.00 79.69 87 TYR A O 1
ATOM 720 N N . GLU A 1 88 ? -23.087 -1.125 10.981 1.00 85.50 88 GLU A N 1
ATOM 721 C CA . GLU A 1 88 ? -23.888 -0.347 10.017 1.00 85.50 88 GLU A CA 1
ATOM 722 C C . GLU A 1 88 ? -23.416 1.114 9.890 1.00 85.50 88 GLU A C 1
ATOM 724 O O . GLU A 1 88 ? -23.478 1.696 8.810 1.00 85.50 88 GLU A O 1
ATOM 729 N N . GLY A 1 89 ? -22.881 1.700 10.967 1.00 84.69 89 GLY A N 1
ATOM 730 C CA . GLY A 1 89 ? -22.359 3.070 10.960 1.00 84.69 89 GLY A CA 1
ATOM 731 C C . GLY A 1 89 ? -20.946 3.225 10.388 1.00 84.69 89 GLY A C 1
ATOM 732 O O . GLY A 1 89 ? -20.526 4.351 10.129 1.00 84.69 89 GLY A O 1
ATOM 733 N N . ILE A 1 90 ? -20.205 2.128 10.212 1.00 85.44 90 ILE A N 1
ATOM 734 C CA . ILE A 1 90 ? -18.794 2.148 9.787 1.00 85.44 90 ILE A CA 1
ATOM 735 C C . ILE A 1 90 ? -18.548 1.398 8.472 1.00 85.44 90 ILE A C 1
ATOM 737 O O . ILE A 1 90 ? -17.448 1.481 7.935 1.00 85.44 90 ILE A O 1
ATOM 741 N N . MET A 1 91 ? -19.537 0.679 7.934 1.00 85.06 91 MET A N 1
ATOM 742 C CA . MET A 1 91 ? -19.356 -0.224 6.788 1.00 85.06 91 MET A CA 1
ATOM 743 C C . MET A 1 91 ? -18.818 0.447 5.512 1.00 85.06 91 MET A C 1
ATOM 745 O O . MET A 1 91 ? -18.094 -0.194 4.754 1.00 85.06 91 MET A O 1
ATOM 749 N N . GLU A 1 92 ? -19.121 1.730 5.304 1.00 87.88 92 GLU A N 1
ATOM 750 C CA . GLU A 1 92 ? -18.664 2.523 4.149 1.00 87.88 92 GLU A CA 1
ATOM 751 C C . GLU A 1 92 ? -17.242 3.095 4.325 1.00 87.88 92 GLU A C 1
ATOM 753 O O . GLU A 1 92 ? -16.678 3.682 3.402 1.00 87.88 92 GLU A O 1
ATOM 758 N N . LEU A 1 93 ? -16.647 2.957 5.514 1.00 88.88 93 LEU A N 1
ATOM 759 C CA . LEU A 1 93 ? -15.315 3.479 5.813 1.00 88.88 93 LEU A CA 1
ATOM 760 C C . LEU A 1 93 ? -14.211 2.519 5.355 1.00 88.88 93 LEU A C 1
ATOM 762 O O . LEU A 1 93 ? -14.428 1.317 5.182 1.00 88.88 93 LEU A O 1
ATOM 766 N N . SER A 1 94 ? -12.986 3.038 5.228 1.00 89.06 94 SER A N 1
ATOM 767 C CA . SER A 1 94 ? -11.805 2.193 5.032 1.00 89.06 94 SER A CA 1
ATOM 768 C C . SER A 1 94 ? -11.597 1.261 6.235 1.00 89.06 94 SER A C 1
ATOM 770 O O . SER A 1 94 ? -11.993 1.587 7.351 1.00 89.06 94 SER A O 1
ATOM 772 N N . VAL A 1 95 ? -10.933 0.113 6.054 1.00 82.44 95 VAL A N 1
ATOM 773 C CA . VAL A 1 95 ? -10.674 -0.839 7.159 1.00 82.44 95 VAL A CA 1
ATOM 774 C C . VAL A 1 95 ? -9.924 -0.184 8.325 1.00 82.44 95 VAL A C 1
ATOM 776 O O . VAL A 1 95 ? -10.198 -0.484 9.487 1.00 82.44 95 VAL A O 1
ATOM 779 N N . ALA A 1 96 ? -9.004 0.735 8.025 1.00 83.56 96 ALA A N 1
ATOM 780 C CA . ALA A 1 96 ? -8.267 1.481 9.039 1.00 83.56 96 ALA A CA 1
ATOM 781 C C . ALA A 1 96 ? -9.193 2.408 9.843 1.00 83.56 96 ALA A C 1
ATOM 783 O O . ALA A 1 96 ? -9.134 2.433 11.072 1.00 83.56 96 ALA A O 1
ATOM 784 N N . ASP A 1 97 ? -10.093 3.114 9.162 1.00 86.81 97 ASP A N 1
ATOM 785 C CA . ASP A 1 97 ? -11.047 4.018 9.803 1.00 86.81 97 ASP A CA 1
ATOM 786 C C . ASP A 1 97 ? -12.134 3.253 10.566 1.00 86.81 97 ASP A C 1
ATOM 788 O O . ASP A 1 97 ? -12.545 3.688 11.643 1.00 86.81 97 ASP A O 1
ATOM 792 N N . GLN A 1 98 ? -12.553 2.083 10.067 1.00 82.06 98 GLN A N 1
ATOM 793 C CA . GLN A 1 98 ? -13.424 1.156 10.793 1.00 82.06 98 GLN A CA 1
ATOM 794 C C . GLN A 1 98 ? -12.775 0.757 12.119 1.00 82.06 98 GLN A C 1
ATOM 796 O O . GLN A 1 98 ? -13.394 0.891 13.172 1.00 82.06 98 GLN A O 1
ATOM 801 N N . PHE A 1 99 ? -11.505 0.345 12.091 1.00 77.31 99 PHE A N 1
ATOM 802 C CA . PHE A 1 99 ? -10.753 -0.029 13.287 1.00 77.31 99 PHE A CA 1
ATOM 803 C C . PHE A 1 99 ? -10.634 1.119 14.300 1.00 77.31 99 PHE A C 1
ATOM 805 O O . PHE A 1 99 ? -10.929 0.930 15.481 1.00 77.31 99 PHE A O 1
ATOM 812 N N . ILE A 1 100 ? -10.254 2.319 13.852 1.00 82.06 100 ILE A N 1
ATOM 813 C CA . ILE A 1 100 ? -10.139 3.500 14.723 1.00 82.06 100 ILE A CA 1
ATOM 814 C C . ILE A 1 100 ? -11.498 3.854 15.335 1.00 82.06 100 ILE A C 1
ATOM 816 O O . ILE A 1 100 ? -11.587 4.108 16.538 1.00 82.06 100 ILE A O 1
ATOM 820 N N . SER A 1 101 ? -12.562 3.831 14.532 1.00 82.94 101 SER A N 1
ATOM 821 C CA . SER A 1 101 ? -13.920 4.158 14.980 1.00 82.94 101 SER A CA 1
ATOM 822 C C . SER A 1 101 ? -14.430 3.160 16.018 1.00 82.94 101 SER A C 1
ATOM 824 O O . SER A 1 101 ? -15.007 3.560 17.031 1.00 82.94 101 SER A O 1
ATOM 826 N N . VAL A 1 102 ? -14.161 1.869 15.802 1.00 77.38 102 VAL A N 1
ATOM 827 C CA . VAL A 1 102 ? -14.475 0.791 16.748 1.00 77.38 102 VAL A CA 1
ATOM 828 C C . VAL A 1 102 ? -13.715 0.994 18.059 1.00 77.38 102 VAL A C 1
ATOM 830 O O . VAL A 1 102 ? -14.327 0.996 19.125 1.00 77.38 102 VAL A O 1
ATOM 833 N N . LEU A 1 103 ? -12.402 1.237 18.003 1.00 76.88 103 LEU A N 1
ATOM 834 C CA . LEU A 1 103 ? -11.596 1.475 19.202 1.00 76.88 103 LEU A CA 1
ATOM 835 C C . LEU A 1 103 ? -12.020 2.726 19.975 1.00 76.88 103 LEU A C 1
ATOM 837 O O . LEU A 1 103 ? -12.064 2.684 21.204 1.00 76.88 103 LEU A O 1
ATOM 841 N N . SER A 1 104 ? -12.326 3.829 19.287 1.00 79.62 104 SER A N 1
ATOM 842 C CA . SER A 1 104 ? -12.805 5.054 19.937 1.00 79.62 104 SER A CA 1
ATOM 843 C C . SER A 1 104 ? -14.122 4.795 20.656 1.00 79.62 104 SER A C 1
ATOM 845 O O . SER A 1 104 ? -14.242 5.099 21.835 1.00 79.62 104 SER A O 1
ATOM 847 N N . ARG A 1 105 ? -15.076 4.139 19.984 1.00 72.62 105 ARG A N 1
ATOM 848 C CA . ARG A 1 105 ? -16.371 3.775 20.570 1.00 72.62 105 ARG A CA 1
ATOM 849 C C . ARG A 1 105 ? -16.219 2.886 21.799 1.00 72.62 105 ARG A C 1
ATOM 851 O O . ARG A 1 105 ? -16.853 3.170 22.806 1.00 72.62 105 ARG A O 1
ATOM 858 N N . PHE A 1 106 ? -15.383 1.849 21.745 1.00 68.62 106 PHE A N 1
ATOM 859 C CA . PHE A 1 106 ? -15.152 0.976 22.900 1.00 68.62 106 PHE A CA 1
ATOM 860 C C . PHE A 1 106 ? -14.415 1.684 24.038 1.00 68.62 106 PHE A C 1
ATOM 862 O O . PHE A 1 106 ? -14.701 1.418 25.202 1.00 68.62 106 PHE A O 1
ATOM 869 N N . ARG A 1 107 ? -13.508 2.617 23.732 1.00 71.12 107 ARG A N 1
ATOM 870 C CA . ARG A 1 107 ? -12.868 3.466 24.744 1.00 71.12 107 ARG A CA 1
ATOM 871 C C . ARG A 1 107 ? -13.888 4.378 25.424 1.00 71.12 107 ARG A C 1
ATOM 873 O O . ARG A 1 107 ? -13.924 4.436 26.648 1.00 71.12 107 ARG A O 1
ATOM 880 N N . ASP A 1 108 ? -14.738 5.034 24.643 1.00 66.12 108 ASP A N 1
ATOM 881 C CA . ASP A 1 108 ? -15.779 5.928 25.151 1.00 66.12 108 ASP A CA 1
ATOM 882 C C . ASP A 1 108 ? -16.838 5.143 25.945 1.00 66.12 108 ASP A C 1
ATOM 884 O O . ASP A 1 108 ? -17.263 5.575 27.016 1.00 66.12 108 ASP A O 1
ATOM 888 N N . GLN A 1 109 ? -17.212 3.946 25.479 1.00 61.25 109 GLN A N 1
ATOM 889 C CA . GLN A 1 109 ? -18.153 3.064 26.172 1.00 61.25 109 GLN A CA 1
ATOM 890 C C . GLN A 1 109 ? -17.569 2.451 27.452 1.00 61.25 109 GLN A C 1
ATOM 892 O O . GLN A 1 109 ? -18.265 2.422 28.465 1.00 61.25 109 GLN A O 1
ATOM 897 N N . GLY A 1 110 ? -16.296 2.044 27.457 1.00 54.47 110 GLY A N 1
ATOM 898 C CA . GLY A 1 110 ? -15.601 1.577 28.663 1.00 54.47 110 GLY A CA 1
ATOM 899 C C . GLY A 1 110 ? -15.548 2.651 29.755 1.00 54.47 110 GLY A C 1
ATOM 900 O O . GLY A 1 110 ? -15.778 2.359 30.927 1.00 54.47 110 GLY A O 1
ATOM 901 N N . VAL A 1 111 ? -15.381 3.921 29.368 1.00 50.12 111 VAL A N 1
ATOM 902 C CA . VAL A 1 111 ? -15.524 5.063 30.285 1.00 50.12 111 VAL A CA 1
ATOM 903 C C . VAL A 1 111 ? -16.972 5.203 30.774 1.00 50.12 111 VAL A C 1
ATOM 905 O O . VAL A 1 111 ? -17.196 5.471 31.953 1.00 50.12 111 VAL A O 1
ATOM 908 N N . THR A 1 112 ? -17.984 4.972 29.928 1.00 51.81 112 THR A N 1
ATOM 909 C CA . THR A 1 112 ? -19.387 5.030 30.377 1.00 51.81 112 THR A CA 1
ATOM 910 C C . THR A 1 112 ? -19.817 3.876 31.280 1.00 51.81 112 THR A C 1
ATOM 912 O O . THR A 1 112 ? -20.650 4.115 32.153 1.00 51.81 112 THR A O 1
ATOM 915 N N . GLU A 1 113 ? -19.280 2.661 31.143 1.00 53.31 113 GLU A N 1
ATOM 916 C CA . GLU A 1 113 ? -19.607 1.550 32.049 1.00 53.31 113 GLU A CA 1
ATOM 917 C C . GLU A 1 113 ? -19.063 1.815 33.453 1.00 53.31 113 GLU A C 1
ATOM 919 O O . GLU A 1 113 ? -19.819 1.741 34.425 1.00 53.31 113 GLU A O 1
ATOM 924 N N . GLU A 1 114 ? -17.804 2.245 33.569 1.00 46.41 114 GLU A N 1
ATOM 925 C CA . GLU A 1 114 ? -17.235 2.660 34.851 1.00 46.41 114 GLU A CA 1
ATOM 926 C C . GLU A 1 114 ? -17.988 3.867 35.423 1.00 46.41 114 GLU A C 1
ATOM 928 O O . GLU A 1 114 ? -18.416 3.832 36.577 1.00 46.41 114 GLU A O 1
ATOM 933 N N . CYS A 1 115 ? -18.264 4.906 34.627 1.00 48.44 115 CYS A N 1
ATOM 934 C CA . CYS A 1 115 ? -19.052 6.053 35.085 1.00 48.44 115 CYS A CA 1
ATOM 935 C C . CYS A 1 115 ? -20.488 5.677 35.483 1.00 48.44 115 CYS A C 1
ATOM 937 O O . CYS A 1 115 ? -21.023 6.275 36.414 1.00 48.44 115 CYS A O 1
ATOM 939 N N . THR A 1 116 ? -21.115 4.689 34.840 1.00 55.03 116 THR A N 1
ATOM 940 C CA . THR A 1 116 ? -22.473 4.221 35.173 1.00 55.03 116 THR A CA 1
ATOM 941 C C . THR A 1 116 ? -22.472 3.380 36.442 1.00 55.03 116 THR A C 1
ATOM 943 O O . THR A 1 116 ? -23.351 3.553 37.288 1.00 55.03 116 THR A O 1
ATOM 946 N N . VAL A 1 117 ? -21.473 2.517 36.631 1.00 52.69 117 VAL A N 1
ATOM 947 C CA . VAL A 1 117 ? -21.282 1.752 37.870 1.00 52.69 117 VAL A CA 1
ATOM 948 C C . VAL A 1 117 ? -20.987 2.696 39.033 1.00 52.69 117 VAL A C 1
ATOM 950 O O . VAL A 1 117 ? -21.647 2.598 40.067 1.00 52.69 117 VAL A O 1
ATOM 953 N N . TRP A 1 118 ? -20.089 3.668 38.853 1.00 50.69 118 TRP A N 1
ATOM 954 C CA . TRP A 1 118 ? -19.819 4.703 39.850 1.00 50.69 118 TRP A CA 1
ATOM 955 C C . TRP A 1 118 ? -21.051 5.573 40.112 1.00 50.69 118 TRP A C 1
ATOM 957 O O . TRP A 1 118 ? -21.395 5.798 41.269 1.00 50.69 118 TRP A O 1
ATOM 967 N N . ALA A 1 119 ? -21.788 6.004 39.086 1.00 55.09 119 ALA A N 1
ATOM 968 C CA . ALA A 1 119 ? -23.014 6.783 39.261 1.00 55.09 119 ALA A CA 1
ATOM 969 C C . ALA A 1 119 ? -24.109 5.991 39.993 1.00 55.09 119 ALA A C 1
ATOM 971 O O . ALA A 1 119 ? -24.775 6.539 40.871 1.00 55.09 119 ALA A O 1
ATOM 972 N N . ASN A 1 120 ? -24.290 4.706 39.683 1.00 58.25 120 ASN A N 1
ATOM 973 C CA . ASN A 1 120 ? -25.236 3.834 40.381 1.00 58.25 120 ASN A CA 1
ATOM 974 C C . ASN A 1 120 ? -24.791 3.558 41.822 1.00 58.25 120 ASN A C 1
ATOM 976 O O . ASN A 1 120 ? -25.616 3.598 42.734 1.00 58.25 120 ASN A O 1
ATOM 980 N N . PHE A 1 121 ? -23.491 3.369 42.052 1.00 53.50 121 PHE A N 1
ATOM 981 C CA . PHE A 1 121 ? -22.908 3.257 43.386 1.00 53.50 121 PHE A CA 1
ATOM 982 C C . PHE A 1 121 ? -23.144 4.527 44.216 1.00 53.50 121 PHE A C 1
ATOM 984 O O . PHE A 1 121 ? -23.614 4.445 45.352 1.00 53.50 121 PHE A O 1
ATOM 991 N N . PHE A 1 122 ? -22.895 5.710 43.646 1.00 56.94 122 PHE A N 1
ATOM 992 C CA . PHE A 1 122 ? -23.157 6.990 44.303 1.00 56.94 122 PHE A CA 1
ATOM 993 C C . PHE A 1 122 ? -24.647 7.196 44.587 1.00 56.94 122 PHE A C 1
ATOM 995 O O . PHE A 1 122 ? -24.992 7.618 45.688 1.00 56.94 122 PHE A O 1
ATOM 1002 N N . LYS A 1 123 ? -25.541 6.826 43.661 1.00 64.38 123 LYS A N 1
ATOM 1003 C CA . LYS A 1 123 ? -26.999 6.866 43.879 1.00 64.38 123 LYS A CA 1
ATOM 1004 C C . LYS A 1 123 ? -27.440 5.959 45.035 1.00 64.38 123 LYS A C 1
ATOM 1006 O O . LYS A 1 123 ? -28.199 6.408 45.889 1.00 64.38 123 LYS A O 1
ATOM 1011 N N . LEU A 1 124 ? -26.932 4.726 45.104 1.00 59.50 124 LEU A N 1
ATOM 1012 C CA . LEU A 1 124 ? -27.224 3.767 46.183 1.00 59.50 124 LEU A CA 1
ATOM 1013 C C . LEU A 1 124 ? -26.663 4.197 47.545 1.00 59.50 124 LEU A C 1
ATOM 1015 O O . LEU A 1 124 ? -27.214 3.863 48.589 1.00 59.50 124 LEU A O 1
ATOM 1019 N N . ARG A 1 125 ?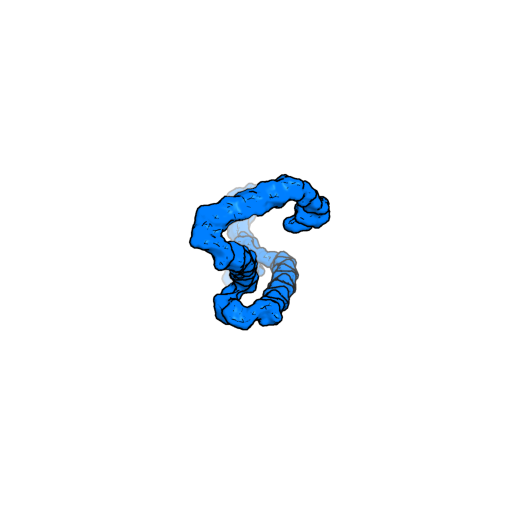 -25.541 4.920 47.566 1.00 56.84 125 ARG A N 1
ATOM 1020 C CA . ARG A 1 125 ? -24.965 5.442 48.813 1.00 56.84 125 ARG A CA 1
ATOM 1021 C C . ARG A 1 125 ? -25.635 6.735 49.265 1.00 56.84 125 ARG A C 1
ATOM 1023 O O . ARG A 1 125 ? -25.768 6.945 50.465 1.00 56.84 125 ARG A O 1
ATOM 1030 N N . ALA A 1 126 ? -26.092 7.563 48.330 1.00 59.47 126 ALA A N 1
ATOM 1031 C CA . ALA A 1 126 ? -26.823 8.790 48.624 1.00 59.47 126 ALA A CA 1
ATOM 1032 C C . ALA A 1 126 ? -28.286 8.538 49.025 1.00 59.47 126 ALA A C 1
ATOM 1034 O O . ALA A 1 126 ? -28.853 9.355 49.744 1.00 59.47 126 ALA A O 1
ATOM 1035 N N . SER A 1 127 ? -28.894 7.408 48.635 1.00 64.31 127 SER A N 1
ATOM 1036 C CA . SER A 1 127 ? -30.301 7.094 48.947 1.00 64.31 127 SER A CA 1
ATOM 1037 C C . SER A 1 127 ? -30.609 6.989 50.443 1.00 64.31 127 SER A C 1
ATOM 1039 O O . SER A 1 127 ? -31.765 7.107 50.838 1.00 64.31 127 SER A O 1
ATOM 1041 N N . HIS A 1 128 ? -29.591 6.775 51.281 1.00 60.22 128 HIS A N 1
ATOM 1042 C CA . HIS A 1 128 ? -29.716 6.697 52.740 1.00 60.22 128 HIS A CA 1
ATOM 1043 C C . HIS A 1 128 ? -29.214 7.957 53.463 1.00 60.22 128 HIS A C 1
ATOM 1045 O O . HIS A 1 128 ? -29.244 8.015 54.693 1.00 60.22 128 HIS A O 1
ATOM 1051 N N . CYS A 1 129 ? -28.752 8.970 52.726 1.00 60.19 129 CYS A N 1
ATOM 1052 C CA . CYS A 1 129 ? -28.266 10.222 53.291 1.00 60.19 129 CYS A CA 1
ATOM 1053 C C . CYS A 1 129 ? -29.351 11.297 53.181 1.00 60.19 129 CYS A C 1
ATOM 1055 O O . CYS A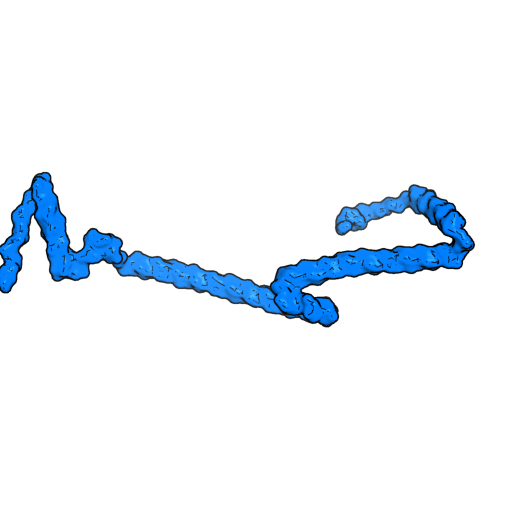 1 129 ? -29.752 11.685 52.091 1.00 60.19 129 CYS A O 1
ATOM 1057 N N . VAL A 1 130 ? -29.799 11.813 54.326 1.00 66.44 130 VAL A N 1
ATOM 1058 C CA . VAL A 1 130 ? -30.888 12.806 54.400 1.00 66.44 130 VAL A CA 1
ATOM 1059 C C . VAL A 1 130 ? -30.476 14.156 53.793 1.00 66.44 130 VAL A C 1
ATOM 1061 O O . VAL A 1 130 ? -31.321 14.905 53.314 1.00 66.44 130 VAL A O 1
ATOM 1064 N N . THR A 1 131 ? -29.174 14.471 53.784 1.00 68.31 131 THR A N 1
ATOM 1065 C CA . THR A 1 131 ? -28.628 15.693 53.177 1.00 68.31 131 THR A CA 1
ATOM 1066 C C . THR A 1 131 ? -27.280 15.439 52.501 1.00 68.31 131 THR A C 1
ATOM 1068 O O . THR A 1 131 ? -26.528 14.536 52.884 1.00 68.31 131 THR A O 1
ATOM 1071 N N . THR A 1 132 ? -26.932 16.292 51.534 1.00 60.44 132 THR A N 1
ATOM 1072 C CA . THR A 1 132 ? -25.642 16.268 50.823 1.00 60.44 132 THR A CA 1
ATOM 1073 C C . THR A 1 132 ? -24.444 16.433 51.767 1.00 60.44 132 THR A C 1
ATOM 1075 O O . THR A 1 132 ? -23.384 15.857 51.525 1.00 60.44 132 THR A O 1
ATOM 1078 N N . ALA A 1 133 ? -24.608 17.164 52.876 1.00 66.75 133 ALA A N 1
ATOM 1079 C CA . ALA A 1 133 ? -23.568 17.335 53.891 1.00 66.75 133 ALA A CA 1
ATOM 1080 C C . ALA A 1 133 ? -23.266 16.013 54.617 1.00 66.75 133 ALA A C 1
ATOM 1082 O O . ALA A 1 133 ? -22.113 15.596 54.684 1.00 66.75 133 ALA A O 1
ATOM 1083 N N . THR A 1 134 ? -24.305 15.289 55.049 1.00 66.81 134 THR A N 1
ATOM 1084 C CA . THR A 1 134 ? -24.159 13.987 55.724 1.00 66.81 134 THR A CA 1
ATOM 1085 C C . THR A 1 134 ? -23.503 12.941 54.820 1.00 66.81 134 THR A C 1
ATOM 1087 O O . THR A 1 134 ? -22.661 12.170 55.278 1.00 66.81 134 THR A O 1
ATOM 1090 N N . PHE A 1 135 ? -23.847 12.939 53.527 1.00 66.56 135 PHE A N 1
ATOM 1091 C CA . PHE A 1 135 ? -23.180 12.098 52.532 1.00 66.56 135 PHE A CA 1
ATOM 1092 C C . PHE A 1 135 ? -21.693 12.453 52.398 1.00 66.56 135 PHE A C 1
ATOM 1094 O O . PHE A 1 135 ? -20.840 11.570 52.430 1.00 66.56 135 PHE A O 1
ATOM 1101 N N . THR A 1 136 ? -21.374 13.747 52.300 1.00 65.69 136 THR A N 1
ATOM 1102 C CA . THR A 1 136 ? -19.995 14.232 52.135 1.00 65.69 136 THR A CA 1
ATOM 1103 C C . THR A 1 136 ? -19.121 13.873 53.339 1.00 65.69 136 THR A C 1
ATOM 1105 O O . THR A 1 136 ? -17.982 13.444 53.157 1.00 65.69 136 THR A O 1
ATOM 1108 N N . ASP A 1 137 ? -19.651 13.977 54.558 1.00 69.19 137 ASP A N 1
ATOM 1109 C CA . ASP A 1 137 ? -18.924 13.623 55.781 1.00 69.19 137 ASP A CA 1
ATOM 1110 C C . ASP A 1 137 ? -18.692 12.111 55.899 1.00 69.19 137 ASP A C 1
ATOM 1112 O O . ASP A 1 137 ? -17.582 11.671 56.205 1.00 69.19 137 ASP A O 1
ATOM 1116 N N . GLN A 1 138 ? -19.702 11.294 55.581 1.00 65.31 138 GLN A N 1
ATOM 1117 C CA . GLN A 1 138 ? -19.562 9.834 55.561 1.00 65.31 138 GLN A CA 1
ATOM 1118 C C . GLN A 1 138 ? -18.613 9.359 54.455 1.00 65.31 138 GLN A C 1
ATOM 1120 O O . GLN A 1 138 ? -17.828 8.435 54.672 1.00 65.31 138 GLN A O 1
ATOM 1125 N N . PHE A 1 139 ? -18.639 10.008 53.290 1.00 63.97 139 PHE A N 1
ATOM 1126 C CA . PHE A 1 139 ? -17.734 9.724 52.182 1.00 63.97 139 PHE A CA 1
ATOM 1127 C C . PHE A 1 139 ? -16.284 10.087 52.528 1.00 63.97 139 PHE A C 1
ATOM 1129 O O . PHE A 1 139 ? -15.390 9.261 52.344 1.00 63.97 139 PHE A O 1
ATOM 1136 N N . LYS A 1 140 ? -16.043 11.264 53.125 1.00 66.12 140 LYS A N 1
ATOM 1137 C CA . LYS A 1 140 ? -14.719 11.666 53.635 1.00 66.12 140 LYS A CA 1
ATOM 1138 C C . LYS A 1 140 ? -14.209 10.718 54.724 1.00 66.12 140 LYS A C 1
ATOM 1140 O O . LYS A 1 140 ? -13.040 10.340 54.702 1.00 66.12 140 LYS A O 1
ATOM 1145 N N . ALA A 1 141 ? -15.078 10.278 55.636 1.00 67.19 141 ALA A N 1
ATOM 1146 C CA . ALA A 1 141 ? -14.725 9.290 56.657 1.00 67.19 141 ALA A CA 1
ATOM 1147 C C . ALA A 1 141 ? -14.423 7.902 56.057 1.00 67.19 141 ALA A C 1
ATOM 1149 O O . ALA A 1 141 ? -13.569 7.177 56.570 1.00 67.19 141 ALA A O 1
ATOM 1150 N N . GLY A 1 142 ? -15.100 7.535 54.965 1.00 60.78 142 GLY A N 1
ATOM 1151 C CA . GLY A 1 142 ? -14.821 6.334 54.179 1.00 60.78 142 GLY A CA 1
ATOM 1152 C C . GLY A 1 142 ? -13.464 6.397 53.476 1.00 60.78 142 GLY A C 1
ATOM 1153 O O . GLY A 1 142 ? -12.671 5.470 53.614 1.00 60.78 142 GLY A O 1
ATOM 1154 N N . LEU A 1 143 ? -13.154 7.512 52.808 1.00 55.66 143 LEU A N 1
ATOM 1155 C CA . LEU A 1 143 ? -11.852 7.743 52.172 1.00 55.66 143 LEU A CA 1
ATOM 1156 C C . LEU A 1 143 ? -10.703 7.712 53.186 1.00 55.66 143 LEU A C 1
ATOM 1158 O O . LEU A 1 143 ? -9.713 7.032 52.952 1.00 55.66 143 LEU A O 1
ATOM 1162 N N . ALA A 1 144 ? -10.866 8.335 54.355 1.00 57.94 144 ALA A N 1
ATOM 1163 C CA . ALA A 1 144 ? -9.863 8.297 55.423 1.00 57.94 144 ALA A CA 1
ATOM 1164 C C . ALA A 1 144 ? -9.631 6.886 56.009 1.00 57.94 144 ALA A C 1
ATOM 1166 O O . ALA A 1 144 ? -8.578 6.615 56.586 1.00 57.94 144 ALA A O 1
ATOM 1167 N N . LYS A 1 145 ? -10.607 5.972 55.883 1.00 55.44 145 LYS A N 1
ATOM 1168 C CA . LYS A 1 145 ? -10.437 4.550 56.231 1.00 55.44 145 LYS A CA 1
ATOM 1169 C C . LYS A 1 145 ? -9.699 3.770 55.145 1.00 55.44 145 LYS A C 1
ATOM 1171 O O . LYS A 1 145 ? -8.942 2.871 55.492 1.00 55.44 145 LYS A O 1
ATOM 1176 N N . VAL A 1 146 ? -9.912 4.108 53.874 1.00 50.22 146 VAL A N 1
ATOM 1177 C CA . VAL A 1 146 ? -9.218 3.489 52.731 1.00 50.22 146 VAL A CA 1
ATOM 1178 C C . VAL A 1 146 ? -7.760 3.945 52.664 1.00 50.22 146 VAL A C 1
ATOM 1180 O O . VAL A 1 146 ? -6.892 3.120 52.432 1.00 50.22 146 VAL A O 1
ATOM 1183 N N . ASP A 1 147 ? -7.470 5.206 52.982 1.00 50.75 147 ASP A N 1
ATOM 1184 C CA . ASP A 1 147 ? -6.101 5.750 53.050 1.00 50.75 147 ASP A CA 1
ATOM 1185 C C . ASP A 1 147 ? -5.260 5.103 54.175 1.00 50.75 147 ASP A C 1
ATOM 1187 O O . ASP A 1 147 ? -4.037 5.043 54.122 1.00 50.75 147 ASP A O 1
ATOM 1191 N N . LYS A 1 148 ? -5.933 4.548 55.196 1.00 56.59 148 LYS A N 1
ATOM 1192 C CA . LYS A 1 148 ? -5.326 3.725 56.259 1.00 56.59 148 LYS A CA 1
ATOM 1193 C C . LYS A 1 148 ? -5.206 2.242 55.912 1.00 56.59 148 LYS A C 1
ATOM 1195 O O . LYS A 1 148 ? -4.568 1.502 56.660 1.00 56.59 148 LYS A O 1
ATOM 1200 N N . MET A 1 149 ? -5.836 1.787 54.833 1.00 49.97 149 MET A N 1
ATOM 1201 C CA . MET A 1 149 ? -5.581 0.461 54.292 1.00 49.97 149 MET A CA 1
ATOM 1202 C C . MET A 1 149 ? -4.370 0.607 53.379 1.00 49.97 149 MET A C 1
ATOM 1204 O O . MET A 1 149 ? -4.502 1.110 52.269 1.00 49.97 149 MET A O 1
ATOM 1208 N N . GLU A 1 150 ? -3.188 0.181 53.835 1.00 50.72 150 GLU A N 1
ATOM 1209 C CA . GLU A 1 150 ? -2.037 -0.035 52.951 1.00 50.72 150 GLU A CA 1
ATOM 1210 C C . GLU A 1 150 ? -2.413 -1.106 51.921 1.00 50.72 150 GLU A C 1
ATOM 1212 O O . GLU A 1 150 ? -2.122 -2.295 52.054 1.00 50.72 150 GLU A O 1
ATOM 1217 N N . CYS A 1 151 ? -3.117 -0.687 50.878 1.00 45.59 151 CYS A N 1
ATOM 1218 C CA . CYS A 1 151 ? -3.440 -1.518 49.746 1.00 45.59 151 CYS A CA 1
ATOM 1219 C C . CYS A 1 151 ? -2.183 -1.543 48.879 1.00 45.59 151 CYS A C 1
ATOM 1221 O O . CYS A 1 151 ? -2.091 -0.867 47.855 1.00 45.59 151 CYS A O 1
ATOM 1223 N N . MET A 1 152 ? -1.165 -2.290 49.320 1.00 43.34 152 MET A N 1
ATOM 1224 C CA . MET A 1 152 ? -0.056 -2.644 48.447 1.00 43.34 152 MET A CA 1
ATOM 1225 C C . MET A 1 152 ? -0.629 -3.463 47.291 1.00 43.34 152 MET A C 1
ATOM 1227 O O . MET A 1 152 ? -0.846 -4.670 47.397 1.00 43.34 152 MET A O 1
ATOM 1231 N N . MET A 1 153 ? -0.888 -2.792 46.168 1.00 42.44 153 MET A N 1
ATOM 1232 C CA . MET A 1 153 ? -1.061 -3.460 44.889 1.00 42.44 153 MET A CA 1
ATOM 1233 C C . MET A 1 153 ? 0.183 -4.317 44.654 1.00 42.44 153 MET A C 1
ATOM 1235 O O . MET A 1 153 ? 1.289 -3.793 44.505 1.00 42.44 153 MET A O 1
ATOM 1239 N N . SER A 1 154 ? 0.001 -5.638 44.641 1.00 46.31 154 SER A N 1
ATOM 1240 C CA . SER A 1 154 ? 1.034 -6.581 44.218 1.00 46.31 154 SER A CA 1
ATOM 1241 C C . SER A 1 154 ? 1.604 -6.129 42.873 1.00 46.31 154 SER A C 1
ATOM 1243 O O . SER A 1 154 ? 0.850 -5.781 41.962 1.00 46.31 154 SER A O 1
ATOM 1245 N N . ALA A 1 155 ? 2.932 -6.139 42.740 1.00 45.28 155 ALA A N 1
ATOM 1246 C CA . ALA A 1 155 ? 3.657 -5.625 41.575 1.00 45.28 155 ALA A CA 1
ATOM 1247 C C . ALA A 1 155 ? 3.203 -6.224 40.226 1.00 45.28 155 ALA A C 1
ATOM 1249 O O . ALA A 1 155 ? 3.463 -5.637 39.180 1.00 45.28 155 ALA A O 1
ATOM 1250 N N . LYS A 1 156 ? 2.473 -7.347 40.233 1.00 47.91 156 LYS A N 1
ATOM 1251 C CA . LYS A 1 156 ? 1.859 -7.931 39.032 1.00 47.91 156 LYS A CA 1
ATOM 1252 C C . LYS A 1 156 ? 0.726 -7.092 38.426 1.00 47.91 156 LYS A C 1
ATOM 1254 O O . LYS A 1 156 ? 0.464 -7.246 37.243 1.00 47.91 156 LYS A O 1
ATOM 1259 N N . CYS A 1 157 ? 0.094 -6.198 39.187 1.00 43.31 157 CYS A N 1
ATOM 1260 C CA . CYS A 1 157 ? -0.975 -5.324 38.684 1.00 43.31 157 CYS A CA 1
ATOM 1261 C C . CYS A 1 157 ? -0.476 -3.941 38.224 1.00 43.31 157 CYS A C 1
ATOM 1263 O O . CYS A 1 157 ? -1.292 -3.059 37.991 1.00 43.31 157 CYS A O 1
ATOM 1265 N N . LYS A 1 158 ? 0.845 -3.720 38.129 1.00 42.59 158 LYS A N 1
ATOM 1266 C CA . LYS A 1 158 ? 1.436 -2.456 37.641 1.00 42.59 158 LYS A CA 1
ATOM 1267 C C . LYS A 1 158 ? 1.927 -2.510 36.190 1.00 42.59 158 LYS A C 1
ATOM 1269 O O . LYS A 1 158 ? 2.537 -1.553 35.729 1.00 42.59 158 LYS A O 1
ATOM 1274 N N . VAL A 1 159 ? 1.687 -3.609 35.478 1.00 37.03 159 VAL A N 1
ATOM 1275 C CA . VAL A 1 159 ? 2.015 -3.723 34.050 1.00 37.03 159 VAL A CA 1
ATOM 1276 C C . VAL A 1 159 ? 0.768 -4.157 33.291 1.00 37.03 159 VAL A C 1
ATOM 1278 O O . VAL A 1 159 ? 0.681 -5.301 32.866 1.00 37.03 159 VAL A O 1
ATOM 1281 N N . TYR A 1 160 ? -0.205 -3.251 33.220 1.00 34.34 160 TYR A N 1
ATOM 1282 C CA . TYR A 1 160 ? -1.124 -3.019 32.102 1.00 34.34 160 TYR A CA 1
ATOM 1283 C C . TYR A 1 160 ? -1.602 -1.571 32.198 1.00 34.34 160 TYR A C 1
ATOM 1285 O O . TYR A 1 160 ? -1.903 -1.143 33.336 1.00 34.34 160 TYR A O 1
#

Foldseek 3Di:
DDPDDLDDDDPVCPPVVSVVVSVCVVCVVVVNNCVVVVNDDDPVVVVVVVVVVVVVVVVVVVVVVVVVVVQVVLLVVCVVPPPPVLCVVPVPDRSVVSVVSRVVVVVVVVVVVVVVVVVVVLVVQCVPPPDPVSSVVVVVVVVVVVVVPPPPDDPVVVPD